Protein AF-A0A3M1AB28-F1 (afdb_monomer_lite)

pLDDT: mean 82.79, std 12.42, range [33.56, 94.5]

Radius of gyration: 14.87 Å; chains: 1; bounding box: 36×29×44 Å

Foldseek 3Di:
DPQPDQDLLLLVLVLVCVVVVHDWPDDHPDPPVVNVVLVVLLVVCLVDPVVVVVLLVPQDQAEDDPVDRPQLPCSSLVSCVPPPLVVDPPCVVSVVRVVNSLVRYVVNVVSVVVSNVSNVVRHGD

Secondary structure (DSSP, 8-state):
---PPPPHHHHHHHHHHHHTT---SS-----HHHHHHHHHHHHHHHH-HHHHHHHHHTS-SS---SSS-HHHH-HHHHHIIIIIGGGSS--HHHHHHHHHHHHH-HHHHHHHHHHHHHHHHH---

Structure (mmCIF, N/CA/C/O backbone):
data_AF-A0A3M1AB28-F1
#
_entry.id   AF-A0A3M1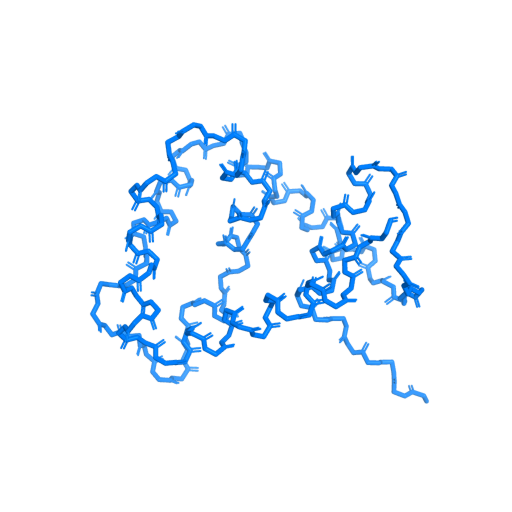AB28-F1
#
loop_
_atom_site.group_PDB
_atom_site.id
_atom_site.type_symbol
_atom_site.label_atom_id
_atom_site.label_alt_id
_atom_site.label_comp_id
_atom_site.label_asym_id
_atom_site.label_entity_id
_atom_site.label_seq_id
_atom_site.pdbx_PDB_ins_code
_atom_site.Cartn_x
_atom_site.Cartn_y
_atom_site.Cartn_z
_atom_site.occupancy
_atom_site.B_iso_or_equiv
_atom_site.auth_seq_id
_atom_site.auth_comp_id
_atom_site.auth_asym_id
_atom_site.auth_atom_id
_atom_site.pdbx_PDB_model_num
ATOM 1 N N . MET A 1 1 ? -0.978 -10.819 -27.362 1.00 33.56 1 MET A N 1
ATOM 2 C CA . MET A 1 1 ? -0.091 -10.894 -26.183 1.00 33.56 1 MET A CA 1
ATOM 3 C C . MET A 1 1 ? -0.855 -10.273 -25.028 1.00 33.56 1 MET A C 1
ATOM 5 O O . MET A 1 1 ? -1.203 -9.107 -25.139 1.00 33.56 1 MET A O 1
ATOM 9 N N . ASN A 1 2 ? -1.212 -11.049 -24.001 1.00 34.31 2 ASN A N 1
ATOM 10 C CA . ASN A 1 2 ? -1.801 -10.495 -22.779 1.00 34.31 2 ASN A CA 1
ATOM 11 C C . ASN A 1 2 ? -0.669 -9.791 -22.032 1.00 34.31 2 ASN A C 1
ATOM 13 O O . ASN A 1 2 ? 0.204 -10.457 -21.482 1.00 34.31 2 ASN A O 1
ATOM 17 N N . VAL A 1 3 ? -0.634 -8.463 -22.088 1.00 47.94 3 VAL A N 1
ATOM 18 C CA . VAL A 1 3 ? 0.230 -7.681 -21.203 1.00 47.94 3 VAL A CA 1
ATOM 19 C C . VAL A 1 3 ? -0.366 -7.863 -19.811 1.00 47.94 3 VAL A C 1
ATOM 21 O O . VAL A 1 3 ? -1.468 -7.386 -19.554 1.00 47.94 3 VAL A O 1
ATOM 24 N N . ALA A 1 4 ? 0.282 -8.663 -18.963 1.00 57.00 4 ALA A N 1
ATOM 25 C CA . ALA A 1 4 ? -0.163 -8.842 -17.588 1.00 57.00 4 ALA A CA 1
ATOM 26 C C . ALA A 1 4 ? -0.182 -7.463 -16.915 1.00 57.00 4 ALA A C 1
ATOM 28 O O . ALA A 1 4 ? 0.815 -6.743 -16.953 1.00 57.00 4 ALA A O 1
ATOM 29 N N . SER A 1 5 ? -1.334 -7.074 -16.372 1.00 68.50 5 SER A N 1
ATOM 30 C CA . SER A 1 5 ? -1.486 -5.821 -15.637 1.00 68.50 5 SER A CA 1
ATOM 31 C C . SER A 1 5 ? -0.532 -5.810 -14.445 1.00 68.50 5 SER A C 1
ATOM 33 O O . SER A 1 5 ? -0.519 -6.769 -13.672 1.00 68.50 5 SER A O 1
ATOM 35 N N . LEU A 1 6 ? 0.239 -4.732 -14.303 1.00 80.56 6 LEU A N 1
ATOM 36 C CA . LEU A 1 6 ? 1.147 -4.521 -13.179 1.00 80.56 6 LEU A CA 1
ATOM 37 C C . LEU A 1 6 ? 0.357 -4.557 -11.865 1.00 80.56 6 LEU A C 1
ATOM 39 O O . LEU A 1 6 ? -0.627 -3.828 -11.716 1.00 80.56 6 LEU A O 1
ATOM 43 N N . THR A 1 7 ? 0.767 -5.397 -10.918 1.00 89.75 7 THR A N 1
ATOM 44 C CA . THR A 1 7 ? 0.144 -5.419 -9.591 1.00 89.75 7 THR A CA 1
ATOM 45 C C . THR A 1 7 ? 0.647 -4.251 -8.745 1.00 89.75 7 THR A C 1
ATOM 47 O O . THR A 1 7 ? 1.709 -3.681 -9.011 1.00 89.75 7 THR A O 1
ATOM 50 N N . LEU A 1 8 ? -0.097 -3.887 -7.694 1.00 90.81 8 LEU A N 1
ATOM 51 C CA . LEU A 1 8 ? 0.325 -2.811 -6.795 1.00 90.81 8 LEU A CA 1
ATOM 52 C C . LEU A 1 8 ? 1.706 -3.106 -6.190 1.00 90.81 8 LEU A C 1
ATOM 54 O O . LEU A 1 8 ? 2.576 -2.247 -6.243 1.00 90.81 8 LEU A O 1
ATOM 58 N N . GLY A 1 9 ? 1.948 -4.323 -5.691 1.00 91.38 9 GLY A N 1
ATOM 59 C CA . GLY A 1 9 ? 3.243 -4.685 -5.101 1.00 91.38 9 GLY A CA 1
ATOM 60 C C . GLY A 1 9 ? 4.416 -4.536 -6.076 1.00 91.38 9 GLY A C 1
ATOM 61 O O . GLY A 1 9 ? 5.452 -3.979 -5.710 1.00 91.38 9 GLY A O 1
ATOM 62 N N . GLN A 1 10 ? 4.231 -4.938 -7.338 1.00 90.38 10 GLN A N 1
ATOM 63 C CA . GLN A 1 10 ? 5.220 -4.720 -8.401 1.00 90.38 10 GLN A CA 1
ATOM 64 C C . GLN A 1 10 ? 5.476 -3.227 -8.640 1.00 90.38 10 GLN A C 1
ATOM 66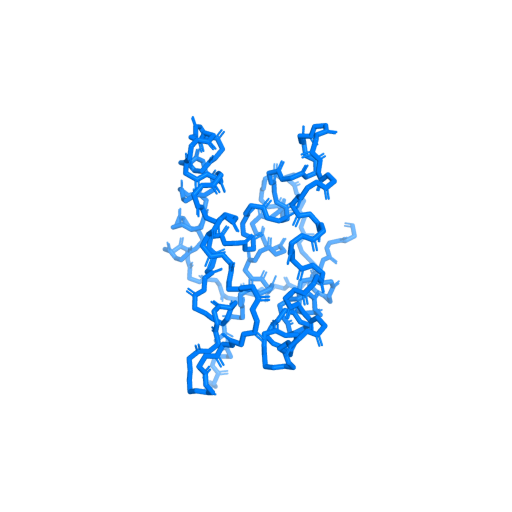 O O . GLN A 1 10 ? 6.629 -2.797 -8.681 1.00 90.38 10 GLN A O 1
ATOM 71 N N . ALA A 1 11 ? 4.414 -2.421 -8.745 1.00 90.69 11 ALA A N 1
ATOM 72 C CA . ALA A 1 11 ? 4.527 -0.975 -8.927 1.00 90.69 11 ALA A CA 1
ATOM 73 C C . ALA A 1 11 ? 5.291 -0.302 -7.776 1.00 90.69 11 ALA A C 1
ATOM 75 O O . ALA A 1 11 ? 6.117 0.577 -8.014 1.00 90.69 11 ALA A O 1
ATOM 76 N N . MET A 1 12 ? 5.075 -0.752 -6.537 1.00 91.56 12 MET A N 1
ATOM 77 C CA . MET A 1 12 ? 5.796 -0.245 -5.368 1.00 91.56 12 MET A CA 1
ATOM 78 C C . MET A 1 12 ? 7.282 -0.600 -5.405 1.00 91.56 12 MET A C 1
ATOM 80 O O . MET A 1 12 ? 8.118 0.266 -5.171 1.00 91.56 12 MET A O 1
ATOM 84 N N . ALA A 1 13 ? 7.637 -1.838 -5.748 1.00 90.56 13 ALA A N 1
ATOM 85 C CA . ALA A 1 13 ? 9.041 -2.237 -5.848 1.00 90.56 13 ALA A CA 1
ATOM 86 C C . ALA A 1 13 ? 9.786 -1.450 -6.942 1.00 90.56 13 ALA A C 1
ATOM 88 O O . ALA A 1 13 ? 10.949 -1.086 -6.771 1.00 90.56 13 ALA A O 1
ATOM 89 N N . ILE A 1 14 ? 9.110 -1.140 -8.051 1.00 89.38 14 ILE A N 1
ATOM 90 C CA . ILE A 1 14 ? 9.664 -0.289 -9.109 1.00 89.38 14 ILE A CA 1
ATOM 91 C C . ILE A 1 14 ? 9.826 1.156 -8.626 1.00 89.38 14 ILE A C 1
ATOM 93 O O . ILE A 1 14 ? 10.890 1.740 -8.823 1.00 89.38 14 ILE A O 1
ATOM 97 N N . LEU A 1 15 ? 8.812 1.720 -7.960 1.00 90.38 15 LEU A N 1
ATOM 98 C CA . LEU A 1 15 ? 8.886 3.068 -7.388 1.00 90.38 15 LEU A CA 1
ATOM 99 C C . LEU A 1 15 ? 10.061 3.194 -6.410 1.00 90.38 15 LEU A C 1
ATOM 101 O O . LEU A 1 15 ? 10.800 4.177 -6.444 1.00 90.38 15 LEU A O 1
ATOM 105 N N . GLU A 1 16 ? 10.273 2.188 -5.562 1.00 89.56 16 GLU A N 1
ATOM 106 C CA . GLU A 1 16 ? 11.431 2.148 -4.675 1.00 89.56 16 GLU A CA 1
ATOM 107 C C . GLU A 1 16 ? 12.754 2.127 -5.447 1.00 89.56 16 GLU A C 1
ATOM 109 O O . GLU A 1 16 ? 13.694 2.832 -5.073 1.00 89.56 16 GLU A O 1
ATOM 114 N N . ALA A 1 17 ? 12.823 1.364 -6.541 1.00 88.06 17 ALA A N 1
ATOM 115 C CA . ALA A 1 17 ? 13.991 1.323 -7.416 1.00 88.06 17 ALA A CA 1
ATOM 116 C C . ALA A 1 17 ? 14.339 2.704 -7.961 1.00 88.06 17 ALA A C 1
ATOM 118 O O . ALA A 1 17 ? 15.494 3.121 -7.864 1.00 88.06 17 ALA A O 1
ATOM 119 N N . GLU A 1 18 ? 13.344 3.418 -8.490 1.00 86.62 18 GLU A N 1
ATOM 120 C CA . GLU A 1 18 ? 13.519 4.763 -9.035 1.00 86.62 18 GLU A CA 1
ATOM 121 C C . GLU A 1 18 ? 13.989 5.742 -7.957 1.00 86.62 18 GLU A C 1
ATOM 123 O O . GLU A 1 18 ? 14.959 6.472 -8.164 1.00 86.62 18 GLU A O 1
ATOM 128 N N . LEU A 1 19 ? 13.368 5.705 -6.774 1.00 84.69 19 LEU A N 1
ATOM 129 C CA . LEU A 1 19 ? 13.753 6.552 -5.643 1.00 84.69 19 LEU A CA 1
ATOM 130 C C . LEU A 1 19 ? 15.179 6.265 -5.149 1.00 84.69 19 LEU A C 1
ATOM 132 O O . LEU A 1 19 ? 15.872 7.180 -4.702 1.00 84.69 19 LEU A O 1
ATOM 136 N N . GLN A 1 20 ? 15.634 5.013 -5.239 1.00 86.06 20 GLN A N 1
ATOM 137 C CA . GLN A 1 20 ? 16.973 4.593 -4.820 1.00 86.06 20 GLN A CA 1
ATOM 138 C C . GLN A 1 20 ? 18.013 4.607 -5.956 1.00 86.06 20 GLN A C 1
ATOM 140 O O . GLN A 1 20 ? 19.168 4.255 -5.712 1.00 86.06 20 GLN A O 1
ATOM 145 N N . ASN A 1 21 ? 17.647 5.010 -7.179 1.00 82.94 21 ASN A N 1
ATOM 146 C CA . ASN A 1 21 ? 18.479 4.890 -8.387 1.00 82.94 21 ASN A CA 1
ATOM 147 C C . ASN A 1 21 ? 19.016 3.462 -8.629 1.00 82.94 21 ASN A C 1
ATOM 149 O O . ASN A 1 21 ? 20.153 3.275 -9.073 1.00 82.94 21 ASN A O 1
ATOM 153 N N . LYS A 1 22 ? 18.211 2.443 -8.323 1.00 82.88 22 LYS A N 1
ATOM 154 C CA . LYS A 1 22 ? 18.534 1.028 -8.544 1.00 82.88 22 LYS A CA 1
ATOM 155 C C . LYS A 1 22 ? 17.698 0.440 -9.684 1.00 82.88 22 LYS A C 1
ATOM 157 O O . LYS A 1 22 ? 16.785 1.076 -10.200 1.00 82.88 22 LYS A O 1
ATOM 162 N N . LYS A 1 23 ? 18.020 -0.789 -10.097 1.00 74.31 23 LYS A N 1
ATOM 163 C CA . LYS A 1 23 ? 17.274 -1.533 -11.125 1.00 74.31 23 LYS A CA 1
ATOM 164 C C . LYS A 1 23 ? 16.475 -2.663 -10.493 1.00 74.31 23 LYS A C 1
ATOM 166 O O . LYS A 1 23 ? 17.009 -3.377 -9.657 1.00 74.31 23 LYS A O 1
ATOM 171 N N . THR A 1 24 ? 15.243 -2.880 -10.933 1.00 72.31 24 THR A N 1
ATOM 172 C CA . THR A 1 24 ? 14.474 -4.082 -10.579 1.00 72.31 24 THR A CA 1
ATOM 173 C C . THR A 1 24 ? 15.062 -5.336 -11.226 1.00 72.31 24 THR A C 1
ATOM 175 O O . THR A 1 24 ? 15.762 -5.259 -12.237 1.00 72.31 24 THR A O 1
ATOM 178 N N . LYS A 1 25 ? 14.778 -6.510 -10.643 1.00 64.25 25 LYS A N 1
ATOM 179 C CA . LYS A 1 25 ? 15.214 -7.812 -11.191 1.00 64.25 25 LYS A CA 1
ATOM 180 C C . LYS A 1 25 ? 14.580 -8.126 -12.545 1.00 64.25 25 LYS A C 1
ATOM 182 O O . LYS A 1 25 ? 15.182 -8.811 -13.366 1.00 64.25 25 LYS A O 1
ATOM 187 N N . GLU A 1 26 ? 13.376 -7.617 -12.768 1.00 65.50 26 GLU A N 1
ATOM 188 C CA . GLU A 1 26 ? 12.583 -7.858 -13.968 1.00 65.50 26 GLU A CA 1
ATOM 189 C C . GLU A 1 26 ? 12.328 -6.550 -14.728 1.00 65.50 26 GLU A C 1
ATOM 191 O O . GLU A 1 26 ? 12.208 -5.472 -14.136 1.00 65.50 26 GLU A O 1
ATOM 196 N N . SER A 1 27 ? 12.264 -6.657 -16.058 1.00 61.34 27 SER A N 1
ATOM 197 C CA . SER A 1 27 ? 11.883 -5.566 -16.956 1.00 61.34 27 SER A CA 1
ATOM 198 C C . SER A 1 27 ? 10.372 -5.614 -17.162 1.00 61.34 27 SER A C 1
ATOM 200 O O . SER A 1 27 ? 9.866 -6.450 -17.909 1.00 61.34 27 SER A O 1
ATOM 202 N N . TYR A 1 28 ? 9.651 -4.729 -16.476 1.00 65.81 28 TYR A N 1
ATOM 203 C CA . TYR A 1 28 ? 8.204 -4.592 -16.633 1.00 65.81 28 TYR A CA 1
ATOM 204 C C . TYR A 1 28 ? 7.875 -3.542 -17.692 1.00 65.81 28 TYR A C 1
ATOM 206 O O . TYR A 1 28 ? 8.569 -2.534 -17.825 1.00 65.81 28 TYR A O 1
ATOM 214 N N . THR A 1 29 ? 6.792 -3.763 -18.440 1.00 65.44 29 THR A N 1
ATOM 215 C CA . THR A 1 29 ? 6.158 -2.688 -19.213 1.00 65.44 29 THR A CA 1
ATOM 216 C C . THR A 1 29 ? 5.318 -1.879 -18.240 1.00 65.44 29 THR A C 1
ATOM 218 O O . THR A 1 29 ? 4.345 -2.394 -17.693 1.00 65.44 29 THR A O 1
ATOM 221 N N . ILE A 1 30 ? 5.734 -0.646 -17.978 1.00 68.81 30 ILE A N 1
ATOM 222 C CA . ILE A 1 30 ? 5.129 0.175 -16.938 1.00 68.81 30 ILE A CA 1
ATOM 223 C C . ILE A 1 30 ? 4.246 1.233 -17.577 1.00 68.81 30 ILE A C 1
ATOM 225 O O . ILE A 1 30 ? 4.664 1.924 -18.506 1.00 68.81 30 ILE A O 1
ATOM 229 N N . ASP A 1 31 ? 3.040 1.391 -17.043 1.00 79.06 31 ASP A N 1
ATOM 230 C CA . ASP A 1 31 ? 2.290 2.619 -17.246 1.00 79.06 31 ASP A CA 1
ATOM 231 C C . ASP A 1 31 ? 2.974 3.746 -16.459 1.00 79.06 31 ASP A C 1
ATOM 233 O O . ASP A 1 31 ? 2.825 3.872 -15.240 1.00 79.06 31 ASP A O 1
ATOM 237 N N . GLU A 1 32 ? 3.759 4.563 -17.162 1.00 79.69 32 GLU A N 1
ATOM 238 C CA . GLU A 1 32 ? 4.443 5.713 -16.570 1.00 79.69 32 GLU A CA 1
ATOM 239 C C . GLU A 1 32 ? 3.481 6.681 -15.869 1.00 79.69 32 GLU A C 1
ATOM 241 O O . GLU A 1 32 ? 3.890 7.382 -14.943 1.00 79.69 32 GLU A O 1
ATOM 246 N N . SER A 1 33 ? 2.221 6.764 -16.312 1.00 86.31 33 SER A N 1
ATOM 247 C CA . SER A 1 33 ? 1.237 7.649 -15.689 1.00 86.31 33 SER A CA 1
ATOM 248 C C . SER A 1 33 ? 0.857 7.153 -14.294 1.00 86.31 33 SER A C 1
ATOM 250 O O . SER A 1 33 ? 0.789 7.952 -13.359 1.00 86.31 33 SER A O 1
ATOM 252 N N . TYR A 1 34 ? 0.730 5.835 -14.129 1.00 87.94 34 TYR A N 1
ATOM 253 C CA . TYR A 1 34 ? 0.427 5.209 -12.848 1.00 87.94 34 TYR A CA 1
ATOM 254 C C . TYR A 1 34 ? 1.582 5.353 -11.849 1.00 87.94 34 TYR A C 1
ATOM 256 O O . TYR A 1 34 ? 1.359 5.741 -10.705 1.00 87.94 34 TYR A O 1
ATOM 264 N N . LEU A 1 35 ? 2.835 5.140 -12.269 1.00 87.31 35 LEU A N 1
ATOM 265 C CA . LEU A 1 35 ? 3.984 5.382 -11.382 1.00 87.31 35 LEU A CA 1
ATOM 266 C C . LEU A 1 35 ? 4.114 6.852 -10.972 1.00 87.31 35 LEU A C 1
ATOM 268 O O . LEU A 1 35 ? 4.389 7.145 -9.806 1.00 87.31 35 LEU A O 1
ATOM 272 N N . LYS A 1 36 ? 3.892 7.785 -11.908 1.00 89.19 36 LYS A N 1
ATOM 273 C CA . LYS A 1 36 ? 3.896 9.224 -11.606 1.00 89.19 36 LYS A CA 1
ATOM 274 C C . LYS A 1 36 ? 2.825 9.580 -10.572 1.00 89.19 36 LYS A C 1
ATOM 276 O O . LYS A 1 36 ? 3.115 10.384 -9.684 1.00 89.19 36 LYS A O 1
ATOM 281 N N . ASP A 1 37 ? 1.643 8.964 -10.646 1.00 92.94 37 ASP A N 1
ATOM 282 C CA . ASP A 1 37 ? 0.590 9.105 -9.633 1.00 92.94 37 ASP A CA 1
ATOM 283 C C . ASP A 1 37 ? 1.056 8.611 -8.254 1.00 92.94 37 ASP A C 1
ATOM 285 O O . ASP A 1 37 ? 1.032 9.375 -7.287 1.00 92.94 37 ASP A O 1
ATOM 289 N N . LEU A 1 38 ? 1.587 7.385 -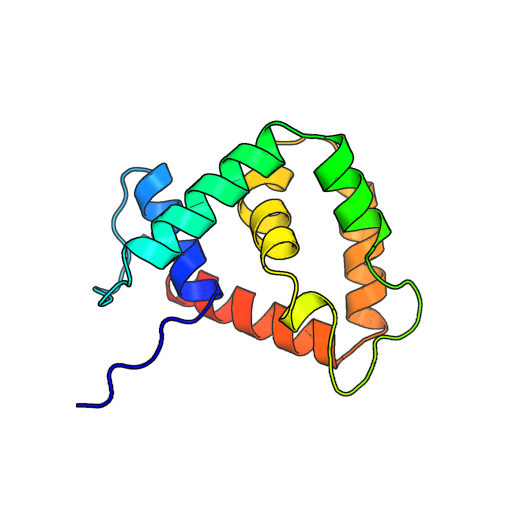8.159 1.00 92.81 38 LEU A N 1
ATOM 290 C CA . LEU A 1 38 ? 2.087 6.834 -6.890 1.00 92.81 38 LEU A CA 1
ATOM 291 C C . LEU A 1 38 ? 3.203 7.690 -6.276 1.00 92.81 38 LEU A C 1
ATOM 293 O O . LEU A 1 38 ? 3.236 7.916 -5.061 1.00 92.81 38 LEU A O 1
ATOM 297 N N . HIS A 1 39 ? 4.100 8.214 -7.110 1.00 92.56 39 HIS A N 1
ATOM 298 C CA . HIS A 1 39 ? 5.160 9.115 -6.675 1.00 92.56 39 HIS A CA 1
ATOM 299 C C . HIS A 1 39 ? 4.600 10.452 -6.157 1.00 92.56 39 HIS A C 1
ATOM 301 O O . HIS A 1 39 ? 5.045 10.954 -5.120 1.00 92.56 39 HIS A O 1
ATOM 307 N N . HIS A 1 40 ? 3.598 11.023 -6.835 1.00 94.00 40 HIS A N 1
ATOM 308 C CA . HIS A 1 40 ? 2.926 12.243 -6.384 1.00 94.00 40 HIS A CA 1
ATOM 309 C C . HIS A 1 40 ? 2.205 12.032 -5.046 1.00 94.00 40 HIS A C 1
ATOM 311 O O . HIS A 1 40 ? 2.409 12.812 -4.112 1.00 94.00 40 HIS A O 1
ATOM 317 N N . ARG A 1 41 ? 1.441 10.941 -4.919 1.00 94.38 41 ARG A N 1
ATOM 318 C CA . ARG A 1 41 ? 0.732 10.564 -3.686 1.00 94.38 41 ARG A CA 1
ATOM 319 C C . ARG A 1 41 ? 1.689 10.368 -2.517 1.00 94.38 41 ARG A C 1
ATOM 321 O O . ARG A 1 41 ? 1.467 10.934 -1.450 1.00 94.38 41 ARG A O 1
ATOM 328 N N . THR A 1 42 ? 2.803 9.663 -2.733 1.00 92.69 42 THR A N 1
ATOM 329 C CA . THR A 1 42 ? 3.842 9.473 -1.705 1.00 92.69 42 THR A CA 1
ATOM 330 C C . THR A 1 42 ? 4.383 10.809 -1.197 1.00 92.69 42 THR A C 1
ATOM 332 O O . THR A 1 42 ? 4.493 11.009 0.013 1.00 92.69 42 THR A O 1
ATOM 335 N N . LYS A 1 43 ? 4.677 11.760 -2.096 1.00 92.06 43 LYS A N 1
ATOM 336 C CA . LYS A 1 43 ? 5.153 13.098 -1.708 1.00 92.06 43 LYS A CA 1
ATOM 337 C C . LYS A 1 43 ? 4.107 13.889 -0.927 1.00 92.06 43 LYS A C 1
ATOM 339 O O . LYS A 1 43 ? 4.454 14.500 0.082 1.00 92.06 43 LYS A O 1
ATOM 344 N N . ALA A 1 44 ? 2.851 13.862 -1.371 1.00 92.50 44 ALA A N 1
ATOM 345 C CA . ALA A 1 44 ? 1.755 14.536 -0.682 1.00 92.50 44 ALA A CA 1
ATOM 346 C C . ALA A 1 44 ? 1.587 13.992 0.748 1.00 92.50 44 ALA A C 1
ATOM 348 O O . ALA A 1 44 ? 1.622 14.762 1.708 1.00 92.50 44 ALA A O 1
ATOM 349 N N . LEU A 1 45 ? 1.530 12.665 0.902 1.00 91.56 45 LEU A N 1
ATOM 350 C CA . LEU A 1 45 ? 1.415 11.997 2.201 1.00 91.56 45 LEU A CA 1
ATOM 351 C C . LEU A 1 45 ? 2.618 12.275 3.109 1.00 91.56 45 LEU A C 1
ATOM 353 O O . LEU A 1 45 ? 2.442 12.551 4.292 1.00 91.56 45 LEU A O 1
ATOM 357 N N . ALA A 1 46 ? 3.842 12.255 2.575 1.00 88.81 46 ALA A N 1
ATOM 358 C CA . ALA A 1 46 ? 5.044 12.545 3.358 1.00 88.81 46 ALA A CA 1
ATOM 359 C C . ALA A 1 46 ? 5.041 13.972 3.938 1.00 88.81 46 ALA A C 1
ATOM 361 O O . ALA A 1 46 ? 5.582 14.192 5.023 1.00 88.81 46 ALA A O 1
ATOM 362 N N . SER A 1 47 ? 4.410 14.923 3.238 1.00 89.44 47 SER A N 1
ATOM 363 C CA . SER A 1 47 ? 4.286 16.318 3.674 1.00 89.44 47 SER A CA 1
ATOM 364 C C . SER A 1 47 ? 3.128 16.585 4.644 1.00 89.44 47 SER A C 1
ATOM 366 O O . SER A 1 47 ? 3.132 17.618 5.311 1.00 89.44 47 SER A O 1
ATOM 368 N N . ASP A 1 48 ? 2.171 15.659 4.773 1.00 89.69 48 ASP A N 1
ATOM 369 C CA . ASP A 1 48 ? 0.972 15.831 5.596 1.00 89.69 48 ASP A CA 1
ATOM 370 C C . ASP A 1 48 ? 0.860 14.747 6.681 1.00 89.69 48 ASP A C 1
ATOM 372 O O . ASP A 1 48 ? 0.362 13.636 6.485 1.00 89.69 48 ASP A O 1
ATOM 376 N N . THR A 1 49 ? 1.307 15.098 7.888 1.00 85.12 49 THR A N 1
ATOM 377 C CA . THR A 1 49 ? 1.220 14.193 9.044 1.00 85.12 49 THR A CA 1
ATOM 378 C C . THR A 1 49 ? -0.225 13.936 9.477 1.00 85.12 49 THR A C 1
ATOM 380 O O . THR A 1 49 ? -0.517 12.836 9.949 1.00 85.12 49 THR A O 1
ATOM 383 N N . ASN A 1 50 ? -1.138 14.891 9.274 1.00 88.00 50 ASN A N 1
ATOM 384 C CA . ASN A 1 50 ? -2.547 14.708 9.616 1.00 88.00 50 ASN A CA 1
ATOM 385 C C . ASN A 1 50 ? -3.208 13.719 8.653 1.00 88.00 50 ASN A C 1
ATOM 387 O O . ASN A 1 50 ? -3.960 12.858 9.099 1.00 88.00 50 ASN A O 1
ATOM 391 N N . ALA A 1 51 ? -2.884 13.777 7.357 1.00 89.56 51 ALA A N 1
ATOM 392 C CA . ALA A 1 51 ? -3.363 12.796 6.382 1.00 89.56 51 ALA A CA 1
ATOM 393 C C . ALA A 1 51 ? -2.945 11.368 6.760 1.00 89.56 51 ALA A C 1
ATOM 395 O O . ALA A 1 51 ? -3.775 10.460 6.743 1.00 89.56 51 ALA A O 1
ATOM 396 N N . ILE A 1 52 ? -1.691 11.176 7.182 1.00 88.06 52 ILE A N 1
ATOM 397 C CA . ILE A 1 52 ? -1.199 9.872 7.649 1.00 88.06 52 ILE A CA 1
ATOM 398 C C . ILE A 1 52 ? -1.978 9.406 8.885 1.00 88.06 52 ILE A C 1
ATOM 400 O O . ILE A 1 52 ? -2.440 8.267 8.930 1.00 88.06 52 ILE A O 1
ATOM 404 N N . GLN A 1 53 ? -2.154 10.276 9.884 1.00 85.81 53 GLN A N 1
ATOM 405 C CA . GLN A 1 53 ? -2.905 9.929 11.094 1.00 85.81 53 GLN A CA 1
ATOM 406 C C . GLN A 1 53 ? -4.362 9.576 10.781 1.00 85.81 53 GLN A C 1
ATOM 408 O O . GLN A 1 53 ? -4.851 8.556 11.264 1.00 85.81 53 GLN A O 1
ATOM 413 N N . ASN A 1 54 ? -5.028 10.361 9.933 1.00 89.81 54 ASN A N 1
ATOM 414 C CA . ASN A 1 54 ? -6.404 10.117 9.502 1.00 89.81 54 ASN A CA 1
ATOM 415 C C . ASN A 1 54 ? -6.531 8.781 8.762 1.00 89.81 54 ASN A C 1
ATOM 417 O O . ASN A 1 54 ? -7.442 8.005 9.045 1.00 89.81 54 ASN A O 1
ATOM 421 N N . LEU A 1 55 ? -5.585 8.473 7.872 1.00 90.31 55 LEU A N 1
ATOM 422 C CA . LEU A 1 55 ? -5.540 7.201 7.157 1.00 90.31 55 LEU A CA 1
ATOM 423 C C . LEU A 1 55 ? -5.430 6.018 8.127 1.00 90.31 55 LEU A C 1
ATOM 425 O O . LEU A 1 55 ? -6.169 5.045 8.012 1.00 90.31 55 LEU A O 1
ATOM 429 N N . ILE A 1 56 ? -4.566 6.112 9.134 1.00 86.62 56 ILE A N 1
ATOM 430 C CA . ILE A 1 56 ? -4.389 5.043 10.127 1.00 86.62 56 ILE A CA 1
ATOM 431 C C . ILE A 1 56 ? -5.631 4.913 11.013 1.00 86.62 56 ILE A C 1
ATOM 433 O O . ILE A 1 56 ? -6.085 3.806 11.295 1.00 86.62 56 ILE A O 1
ATOM 437 N N . GLN A 1 57 ? -6.222 6.034 11.424 1.00 87.81 57 GLN A N 1
ATOM 438 C CA . GLN A 1 57 ? -7.467 6.048 12.193 1.00 87.81 57 GLN A CA 1
ATOM 439 C C . GLN A 1 57 ? -8.662 5.508 11.397 1.00 87.81 57 GLN A C 1
ATOM 441 O O . GLN A 1 57 ? -9.604 5.000 12.005 1.00 87.81 57 GLN A O 1
ATOM 446 N N . SER A 1 58 ? -8.610 5.558 10.064 1.00 89.88 58 SER A N 1
ATOM 447 C CA . SER A 1 58 ? -9.642 4.993 9.191 1.00 89.88 58 SER A CA 1
ATOM 448 C C . SER A 1 58 ? -9.618 3.461 9.115 1.00 89.88 58 SER A C 1
ATOM 450 O O . SER A 1 58 ? -10.617 2.866 8.713 1.00 89.88 58 SER A O 1
ATOM 452 N N . ILE A 1 59 ? -8.535 2.808 9.569 1.00 89.25 59 ILE A N 1
ATOM 453 C CA . ILE A 1 59 ? -8.456 1.343 9.621 1.00 89.25 59 ILE A CA 1
ATOM 454 C C . ILE A 1 59 ? -9.569 0.818 10.546 1.00 89.25 59 ILE A C 1
ATOM 456 O O . ILE A 1 59 ? -9.583 1.181 11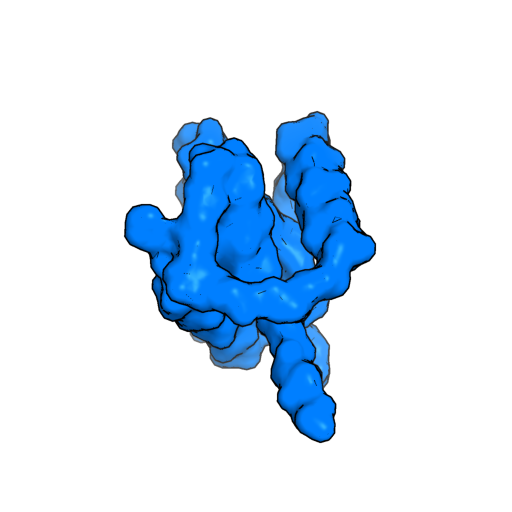.738 1.00 89.25 59 ILE A O 1
ATOM 460 N N . PRO A 1 60 ? -10.476 -0.044 10.042 1.00 87.31 60 PRO A N 1
ATOM 461 C CA . PRO A 1 60 ? -11.575 -0.588 10.832 1.00 87.31 60 PRO A CA 1
ATOM 462 C C . PRO A 1 60 ? -11.075 -1.421 12.015 1.00 87.31 60 PRO A C 1
ATOM 464 O O . PRO A 1 60 ? -10.157 -2.226 11.878 1.00 87.31 60 PRO A O 1
ATOM 467 N N . THR A 1 61 ? -11.706 -1.285 13.179 1.00 76.81 61 THR A N 1
ATOM 468 C CA . THR A 1 61 ? -11.254 -1.927 14.426 1.00 76.81 61 THR A CA 1
ATOM 469 C C . THR A 1 61 ? -11.794 -3.334 14.679 1.00 76.81 61 THR A C 1
ATOM 471 O O . THR A 1 61 ? -11.301 -3.969 15.608 1.00 76.81 61 THR A O 1
ATOM 474 N N . HIS A 1 62 ? -12.788 -3.815 13.915 1.00 70.25 62 HIS A N 1
ATOM 475 C CA . HIS A 1 62 ? -13.477 -5.081 14.229 1.00 70.25 62 HIS A CA 1
ATOM 476 C C . HIS A 1 62 ? -13.861 -5.939 13.021 1.00 70.25 62 HIS A C 1
ATOM 478 O O . HIS A 1 62 ? -13.639 -7.141 13.043 1.00 70.25 62 HIS A O 1
ATOM 484 N N . THR A 1 63 ? -14.456 -5.372 11.972 1.00 67.62 63 THR A N 1
ATOM 485 C CA . THR A 1 63 ? -14.799 -6.123 10.755 1.00 67.62 63 THR A CA 1
ATOM 486 C C . THR A 1 63 ? -14.783 -5.200 9.547 1.00 67.62 63 THR A C 1
ATOM 488 O O . THR A 1 63 ? -15.124 -4.023 9.644 1.00 67.62 63 THR A O 1
ATOM 491 N N . CYS A 1 64 ? -14.352 -5.742 8.409 1.00 77.94 64 CYS A N 1
ATOM 492 C CA . CYS A 1 64 ? -14.439 -5.075 7.118 1.00 77.94 64 CYS A CA 1
ATOM 493 C C . CYS A 1 64 ? -15.580 -5.674 6.296 1.00 77.94 64 CYS A C 1
ATOM 495 O O . CYS A 1 64 ? -15.891 -6.860 6.445 1.00 77.94 64 CYS A O 1
ATOM 497 N N . PHE A 1 65 ? -16.171 -4.878 5.403 1.00 71.00 65 PHE A N 1
ATOM 498 C CA . PHE A 1 65 ? -17.175 -5.370 4.467 1.00 71.00 65 PHE A CA 1
ATOM 499 C C . PHE A 1 65 ? -16.591 -6.473 3.587 1.00 71.00 65 PHE A C 1
ATOM 501 O O . PHE A 1 65 ? -15.460 -6.397 3.109 1.00 71.00 65 PHE A O 1
ATOM 508 N N . SER A 1 66 ? -17.373 -7.533 3.398 1.00 66.69 66 SER A N 1
ATOM 509 C CA . SER A 1 66 ? -16.936 -8.731 2.690 1.00 66.69 66 SER A CA 1
ATOM 510 C C . SER A 1 66 ? -16.611 -8.507 1.222 1.00 66.69 66 SER A C 1
ATOM 512 O O . SER A 1 66 ? -15.781 -9.221 0.667 1.00 66.69 66 SER A O 1
ATOM 514 N N . GLU A 1 67 ? -17.290 -7.549 0.612 1.00 73.88 67 GLU A N 1
ATOM 515 C CA . GLU A 1 67 ? -17.212 -7.262 -0.818 1.00 73.88 67 GLU A CA 1
ATOM 516 C C . GLU A 1 67 ? -16.143 -6.211 -1.128 1.00 73.88 67 GLU A C 1
ATOM 518 O O . GLU A 1 67 ? -15.590 -6.214 -2.222 1.00 73.88 67 GLU A O 1
ATOM 523 N N . GLN A 1 68 ? -15.808 -5.368 -0.145 1.00 78.50 68 GLN A N 1
ATOM 524 C CA . GLN A 1 68 ? -14.858 -4.262 -0.273 1.00 78.50 68 GLN A CA 1
ATOM 525 C C . GLN A 1 68 ? -13.915 -4.244 0.940 1.00 78.50 68 GLN A C 1
ATOM 527 O O . GLN A 1 68 ? -14.153 -3.541 1.929 1.00 78.50 68 GLN A O 1
ATOM 532 N N . PRO A 1 69 ? -12.866 -5.088 0.930 1.00 85.81 69 PRO A N 1
ATOM 533 C CA . PRO A 1 69 ? -11.849 -5.081 1.970 1.00 85.81 69 PRO A CA 1
ATOM 534 C C . PRO A 1 69 ? -11.090 -3.751 1.946 1.00 85.81 69 PRO A C 1
ATOM 536 O O . PRO A 1 69 ? -10.581 -3.347 0.905 1.00 85.81 69 PRO A O 1
ATOM 539 N N . PHE A 1 70 ? -10.941 -3.112 3.104 1.00 90.81 70 PHE A N 1
ATOM 540 C CA . PHE A 1 70 ? -10.322 -1.796 3.254 1.00 90.81 70 PHE A CA 1
ATOM 541 C C . PHE A 1 70 ? -8.950 -1.748 2.578 1.00 90.81 70 PHE A C 1
ATOM 543 O O . PHE A 1 70 ? -8.697 -0.887 1.743 1.00 90.81 70 PHE A O 1
ATOM 550 N N . LEU A 1 71 ? -8.075 -2.715 2.867 1.00 90.44 71 LEU A N 1
ATOM 551 C CA . LEU A 1 71 ? -6.732 -2.717 2.288 1.00 90.44 71 LEU A CA 1
ATOM 552 C C . LEU A 1 71 ? -6.721 -2.953 0.775 1.00 90.44 71 LEU A C 1
ATOM 554 O O . LEU A 1 71 ? -5.812 -2.466 0.120 1.00 90.44 71 LEU A O 1
ATOM 558 N N . ALA A 1 72 ? -7.717 -3.628 0.197 1.00 87.56 72 ALA A N 1
ATOM 559 C CA . ALA A 1 72 ? -7.757 -3.844 -1.251 1.00 87.56 72 ALA A CA 1
ATOM 560 C C . ALA A 1 72 ? -7.971 -2.536 -2.038 1.00 87.56 72 ALA A C 1
ATOM 562 O O . ALA A 1 72 ? -7.537 -2.428 -3.180 1.00 87.56 72 ALA A O 1
ATOM 563 N N . GLU A 1 73 ? -8.603 -1.535 -1.421 1.00 85.44 73 GLU A N 1
ATOM 564 C CA . GLU A 1 73 ? -8.939 -0.257 -2.064 1.00 85.44 73 GLU A CA 1
ATOM 565 C C . GLU A 1 73 ? -8.019 0.898 -1.633 1.00 85.44 73 GLU A C 1
ATOM 567 O O . GLU A 1 73 ? -7.978 1.949 -2.272 1.00 85.44 73 GLU A O 1
ATOM 572 N N . ASN A 1 74 ? -7.241 0.718 -0.562 1.00 90.38 74 ASN A N 1
ATOM 573 C CA . ASN A 1 74 ? -6.452 1.788 0.046 1.00 90.38 74 ASN A CA 1
ATOM 574 C C . ASN A 1 74 ? -4.972 1.716 -0.349 1.00 90.38 74 ASN A C 1
ATOM 576 O O . ASN A 1 74 ? -4.110 1.343 0.443 1.00 90.38 74 ASN A O 1
ATOM 580 N N . VAL A 1 75 ? -4.660 2.151 -1.572 1.00 92.81 75 VAL A N 1
ATOM 581 C CA . VAL A 1 75 ? -3.273 2.262 -2.074 1.00 92.81 75 VAL A CA 1
ATOM 582 C C . VAL A 1 75 ? -2.398 3.143 -1.171 1.00 92.81 75 VAL A C 1
ATOM 584 O O . VAL A 1 75 ? -1.251 2.792 -0.894 1.00 92.81 75 VAL A O 1
ATOM 587 N N . ASP A 1 76 ? -2.943 4.250 -0.654 1.00 93.62 76 ASP A N 1
ATOM 588 C CA . ASP A 1 76 ? -2.208 5.172 0.226 1.00 93.62 76 ASP A CA 1
ATOM 589 C C . ASP A 1 76 ? -1.710 4.493 1.497 1.00 93.62 76 ASP A C 1
ATOM 591 O O . ASP A 1 76 ? -0.644 4.844 2.003 1.00 93.62 76 ASP A O 1
ATOM 595 N N . PHE A 1 77 ? -2.445 3.491 1.994 1.00 92.31 77 PHE A N 1
ATOM 596 C CA . PHE A 1 77 ? -2.019 2.731 3.162 1.00 92.31 77 PHE A CA 1
ATOM 597 C C . PHE A 1 77 ? -0.673 2.059 2.899 1.00 92.31 77 PHE A C 1
ATOM 599 O O . PHE A 1 77 ? 0.253 2.187 3.700 1.00 92.31 77 PHE A O 1
ATOM 606 N N . PHE A 1 78 ? -0.542 1.392 1.753 1.00 93.19 78 PHE A N 1
ATOM 607 C CA . PHE A 1 78 ? 0.706 0.743 1.390 1.00 93.19 78 PHE A CA 1
ATOM 608 C C . PHE A 1 78 ? 1.815 1.766 1.136 1.00 93.19 78 PHE A C 1
ATOM 610 O O . PHE A 1 78 ? 2.945 1.536 1.558 1.00 93.19 78 PHE A O 1
ATOM 617 N N . LEU A 1 79 ? 1.519 2.913 0.507 1.00 92.81 79 LEU A N 1
ATOM 618 C CA . LEU A 1 79 ? 2.533 3.952 0.276 1.00 92.81 79 LEU A CA 1
ATOM 619 C C . LEU A 1 79 ? 3.106 4.460 1.603 1.00 92.81 79 LEU A C 1
ATOM 621 O O . LEU A 1 79 ? 4.323 4.567 1.762 1.00 92.81 79 LEU A O 1
ATOM 625 N N . VAL A 1 80 ? 2.236 4.698 2.588 1.00 90.38 80 VAL A N 1
ATOM 626 C CA . VAL A 1 80 ? 2.659 5.039 3.948 1.00 90.38 80 VAL A CA 1
ATOM 627 C C . VAL A 1 80 ? 3.489 3.909 4.551 1.00 90.38 80 VAL A C 1
ATOM 629 O O . VAL A 1 80 ? 4.591 4.172 5.036 1.00 90.38 80 VAL A O 1
ATOM 632 N N . TYR A 1 81 ? 2.992 2.672 4.494 1.00 89.19 81 TYR A N 1
ATOM 633 C CA . TYR A 1 81 ? 3.626 1.503 5.101 1.00 89.19 81 TYR A CA 1
ATOM 634 C C . TYR A 1 81 ? 5.049 1.251 4.585 1.00 89.19 81 TYR A C 1
ATOM 636 O O . TYR A 1 81 ? 5.959 1.073 5.391 1.00 89.19 81 TYR A O 1
ATOM 644 N N . PHE A 1 82 ? 5.255 1.279 3.266 1.00 88.31 82 PHE A N 1
ATOM 645 C CA . PHE A 1 82 ? 6.545 0.963 2.649 1.00 88.31 82 PHE A CA 1
ATOM 646 C C . PHE A 1 82 ? 7.523 2.140 2.614 1.00 88.31 82 PHE A C 1
ATOM 648 O O . PHE A 1 82 ? 8.716 1.937 2.810 1.00 88.31 82 PHE A O 1
ATOM 655 N N . PHE A 1 83 ? 7.053 3.369 2.376 1.00 89.75 83 PHE A N 1
ATOM 656 C CA . PHE A 1 83 ? 7.956 4.488 2.069 1.00 89.75 83 PHE A CA 1
ATOM 657 C C . PHE A 1 83 ? 8.080 5.517 3.184 1.00 89.75 83 PHE A C 1
ATOM 659 O O . PHE A 1 83 ? 9.095 6.206 3.272 1.00 89.75 83 PHE A O 1
ATOM 666 N N . ILE A 1 84 ? 7.059 5.653 4.029 1.00 87.00 84 ILE A N 1
ATOM 667 C CA . ILE A 1 84 ? 7.008 6.737 5.012 1.00 87.00 84 ILE A CA 1
ATOM 668 C C . ILE A 1 84 ? 7.291 6.203 6.411 1.00 87.00 84 ILE A C 1
ATOM 670 O O . ILE A 1 84 ? 8.148 6.757 7.101 1.00 87.00 84 ILE A O 1
ATOM 674 N N . LEU A 1 85 ? 6.629 5.122 6.834 1.00 83.06 85 LEU A N 1
ATOM 675 C CA . LEU A 1 85 ? 6.812 4.571 8.181 1.00 83.06 85 LEU A CA 1
ATOM 676 C C . LEU A 1 85 ? 8.260 4.198 8.500 1.00 83.06 85 LEU A C 1
ATOM 678 O O . LEU A 1 85 ? 8.704 4.603 9.570 1.00 83.06 85 LEU A O 1
ATOM 682 N N . PRO A 1 86 ? 9.039 3.543 7.613 1.00 80.50 86 PRO A N 1
ATOM 683 C CA . PRO A 1 86 ? 10.421 3.179 7.933 1.00 80.50 86 PRO A CA 1
ATOM 684 C C . PRO A 1 86 ? 11.325 4.383 8.233 1.00 80.50 86 PRO A C 1
ATOM 686 O O . PRO A 1 86 ? 12.361 4.231 8.873 1.00 80.50 86 PRO A O 1
ATOM 689 N N . THR A 1 87 ? 10.936 5.583 7.788 1.00 75.62 87 THR A N 1
ATOM 690 C CA . THR A 1 87 ? 11.673 6.833 8.033 1.00 75.62 87 THR A CA 1
ATOM 691 C C . THR A 1 87 ? 11.234 7.565 9.305 1.00 75.62 87 THR A C 1
ATOM 693 O O . THR A 1 87 ? 11.931 8.472 9.759 1.00 75.62 87 THR A O 1
ATOM 696 N N . LYS A 1 88 ? 10.089 7.196 9.899 1.00 69.56 88 LYS A N 1
ATOM 697 C CA . LYS A 1 88 ? 9.542 7.831 11.106 1.00 69.56 88 LYS A CA 1
ATOM 698 C C . LYS A 1 88 ? 9.850 6.969 12.332 1.00 69.56 88 LYS A C 1
ATOM 700 O O . LYS A 1 88 ? 9.639 5.768 12.321 1.00 69.56 88 LYS A O 1
ATOM 705 N N . HIS A 1 89 ? 10.318 7.583 13.418 1.00 55.12 89 HIS A N 1
ATOM 706 C CA . HIS A 1 89 ? 10.735 6.858 14.629 1.00 55.12 89 HIS A CA 1
ATOM 707 C C . HIS A 1 89 ? 9.581 6.280 15.474 1.00 55.12 89 HIS A C 1
ATOM 709 O O . HIS A 1 89 ? 9.843 5.468 16.358 1.00 55.12 89 HIS A O 1
ATOM 715 N N . ASP A 1 90 ? 8.324 6.655 15.211 1.00 62.19 90 ASP A N 1
ATOM 716 C CA . ASP A 1 90 ? 7.160 6.240 16.009 1.00 62.19 90 ASP A CA 1
ATOM 717 C C . ASP A 1 90 ? 6.187 5.373 15.188 1.00 62.19 90 ASP A C 1
ATOM 719 O O . ASP A 1 90 ? 5.154 5.820 14.689 1.00 62.19 90 ASP A O 1
ATOM 723 N N . ILE A 1 91 ? 6.589 4.118 14.971 1.00 63.94 91 ILE A N 1
ATOM 724 C CA . ILE A 1 91 ? 5.879 3.129 14.136 1.0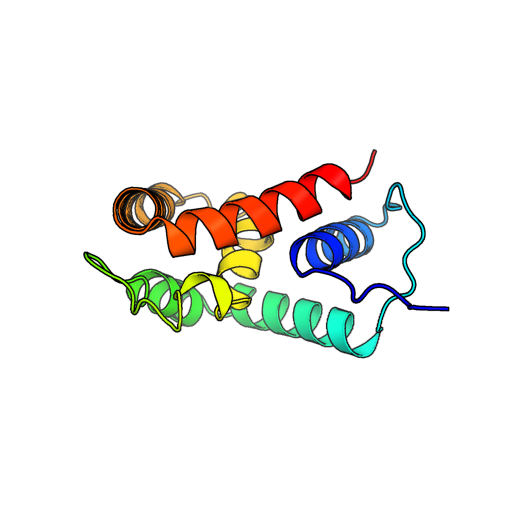0 63.94 91 ILE A CA 1
ATOM 725 C C . ILE A 1 91 ? 4.924 2.265 14.986 1.00 63.94 91 ILE A C 1
ATOM 727 O O . ILE A 1 91 ? 4.013 1.617 14.469 1.00 63.94 91 ILE A O 1
ATOM 731 N N . THR A 1 92 ? 5.104 2.263 16.308 1.00 67.06 92 THR A N 1
ATOM 732 C CA . THR A 1 92 ? 4.515 1.277 17.227 1.00 67.06 92 THR A CA 1
ATOM 733 C C . THR A 1 92 ? 2.986 1.292 17.208 1.00 67.06 92 THR A C 1
ATOM 735 O O . THR A 1 92 ? 2.366 0.249 17.006 1.00 67.06 92 THR A O 1
ATOM 738 N N . PHE A 1 93 ? 2.376 2.477 17.322 1.00 66.25 93 PHE A N 1
ATOM 739 C CA . PHE A 1 93 ? 0.915 2.642 17.309 1.00 66.25 93 PHE A CA 1
ATOM 740 C C . PHE A 1 93 ? 0.277 2.213 15.976 1.00 66.25 93 PHE A C 1
ATOM 742 O O . PHE A 1 93 ? -0.825 1.666 15.924 1.00 66.25 93 PHE A O 1
ATOM 749 N N . ILE A 1 94 ? 0.992 2.451 14.878 1.00 69.56 94 ILE A N 1
ATOM 750 C CA . ILE A 1 94 ? 0.524 2.219 13.510 1.00 69.56 94 ILE A CA 1
ATOM 751 C C . ILE A 1 94 ? 0.524 0.724 13.210 1.00 69.56 94 ILE A C 1
ATOM 753 O O . ILE A 1 94 ? -0.471 0.174 12.733 1.00 69.56 94 ILE A O 1
ATOM 757 N N . CYS A 1 95 ? 1.624 0.065 13.568 1.00 76.06 95 CYS A N 1
ATOM 758 C CA . CYS A 1 95 ? 1.739 -1.380 13.513 1.00 76.06 95 CYS A CA 1
ATOM 759 C C . CYS A 1 95 ? 0.664 -2.050 14.368 1.00 76.06 95 CYS A C 1
ATOM 761 O O . CYS A 1 95 ? 0.001 -2.953 13.875 1.00 76.06 95 CYS A O 1
ATOM 763 N N . GLU A 1 96 ? 0.435 -1.610 15.607 1.00 84.44 96 GLU A N 1
ATOM 764 C CA . GLU A 1 96 ? -0.550 -2.247 16.490 1.00 84.44 96 GLU A CA 1
ATOM 765 C C . GLU A 1 96 ? -1.956 -2.280 15.872 1.00 84.44 96 GLU A C 1
ATOM 767 O O . GLU A 1 96 ? -2.594 -3.336 15.815 1.00 84.44 96 GLU A O 1
ATOM 772 N N . ARG A 1 97 ? -2.425 -1.142 15.346 1.00 86.56 97 ARG A N 1
ATOM 773 C CA . ARG A 1 97 ? -3.758 -1.052 14.741 1.00 86.56 97 ARG A CA 1
ATOM 774 C C . ARG A 1 97 ? -3.879 -1.893 13.473 1.00 86.56 97 ARG A C 1
ATOM 776 O O . ARG A 1 97 ? -4.890 -2.574 13.295 1.00 86.56 97 ARG A O 1
ATOM 783 N N . LEU A 1 98 ? -2.855 -1.868 12.619 1.00 87.25 98 LEU A N 1
ATOM 784 C CA . LEU A 1 98 ? -2.800 -2.711 11.428 1.00 87.25 98 LEU A CA 1
ATOM 785 C C . LEU A 1 98 ? -2.843 -4.191 11.807 1.00 87.25 98 LEU A C 1
ATOM 787 O O . LEU A 1 98 ? -3.689 -4.920 11.303 1.00 87.25 98 LEU A O 1
ATOM 791 N N . TRP A 1 99 ? -1.956 -4.637 12.697 1.00 87.88 99 TRP A N 1
ATOM 792 C CA . TRP A 1 99 ? -1.852 -6.046 13.072 1.00 87.88 99 TRP A CA 1
ATOM 793 C C . TRP A 1 99 ? -3.147 -6.566 13.677 1.00 87.88 99 TRP A C 1
ATOM 795 O O . TRP A 1 99 ? -3.588 -7.658 13.325 1.00 87.88 99 TRP A O 1
ATOM 805 N N . LYS A 1 100 ? -3.802 -5.759 14.517 1.00 88.62 100 LYS A N 1
ATOM 806 C CA . LYS A 1 100 ? -5.133 -6.086 15.025 1.00 88.62 100 LYS A CA 1
ATOM 807 C C . LYS A 1 100 ? -6.135 -6.285 13.885 1.00 88.62 100 LYS A C 1
ATOM 809 O O . LYS A 1 100 ? -6.793 -7.316 13.830 1.00 88.62 100 LYS A O 1
ATOM 814 N N . HIS A 1 101 ? -6.191 -5.355 12.933 1.00 90.25 101 HIS A N 1
ATOM 815 C CA . HIS A 1 101 ? -7.090 -5.469 11.786 1.00 90.25 101 HIS A CA 1
ATOM 816 C C . HIS A 1 101 ? -6.795 -6.691 10.904 1.00 90.25 101 HIS A C 1
ATOM 818 O O . HIS A 1 101 ? -7.721 -7.375 10.478 1.00 90.25 101 HIS A O 1
ATOM 824 N N . LEU A 1 102 ? -5.520 -6.985 10.633 1.00 90.75 102 LEU A N 1
ATOM 825 C CA . LEU A 1 102 ? -5.120 -8.145 9.833 1.00 90.75 102 LEU A CA 1
ATOM 826 C C . LEU A 1 102 ? -5.485 -9.470 10.520 1.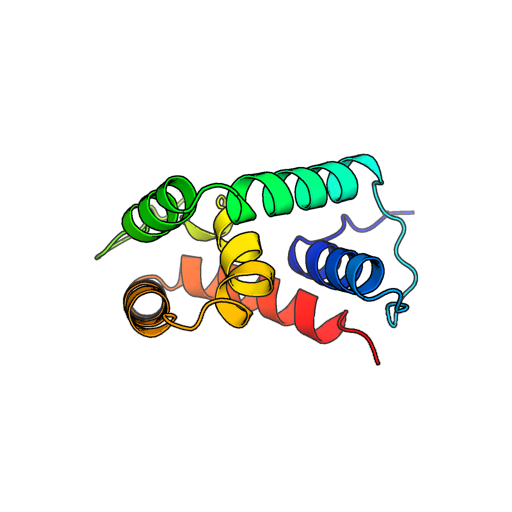00 90.75 102 LEU A C 1
ATOM 828 O O . LEU A 1 102 ? -5.866 -10.416 9.836 1.00 90.75 102 LEU A O 1
ATOM 832 N N . ASN A 1 103 ? -5.422 -9.525 11.854 1.00 89.12 103 ASN A N 1
ATOM 833 C CA . ASN A 1 103 ? -5.867 -10.687 12.626 1.00 89.12 103 ASN A CA 1
ATOM 834 C C . ASN A 1 103 ? -7.393 -10.860 12.589 1.00 89.12 103 ASN A C 1
ATOM 836 O O . ASN A 1 103 ? -7.880 -11.987 12.520 1.00 89.12 103 ASN A O 1
ATOM 840 N N . ASP A 1 104 ? -8.139 -9.754 12.599 1.00 88.69 104 ASP A N 1
ATOM 841 C CA . ASP A 1 104 ? -9.604 -9.771 12.629 1.00 88.69 104 ASP A CA 1
ATOM 842 C C . ASP A 1 104 ? -10.228 -9.911 11.222 1.00 88.69 104 ASP A C 1
ATOM 844 O O . ASP A 1 104 ? -11.372 -10.350 11.078 1.00 88.69 104 ASP A O 1
ATOM 848 N N . CYS A 1 105 ? -9.497 -9.557 10.156 1.00 90.50 105 CYS A N 1
ATOM 849 C CA . CYS A 1 105 ? -10.006 -9.533 8.785 1.00 90.50 105 CYS A CA 1
ATOM 850 C C . CYS A 1 105 ? -9.129 -10.315 7.794 1.00 90.50 105 CYS A C 1
ATOM 852 O O . CYS A 1 105 ? -8.228 -9.769 7.153 1.00 90.50 105 CYS A O 1
ATOM 854 N N . TYR A 1 106 ? -9.498 -11.578 7.554 1.00 89.75 106 TYR A N 1
ATOM 855 C CA . TYR A 1 106 ? -8.814 -12.460 6.598 1.00 89.75 106 TYR A CA 1
ATOM 856 C C . TYR A 1 106 ? -8.695 -11.878 5.177 1.00 89.75 106 TYR A C 1
ATOM 858 O O . TYR A 1 106 ? -7.671 -12.052 4.525 1.00 89.75 106 TYR A O 1
ATOM 866 N N . ARG A 1 107 ? -9.710 -11.155 4.682 1.00 90.88 107 ARG A N 1
ATOM 867 C CA . ARG A 1 107 ? -9.671 -10.572 3.326 1.00 90.88 107 ARG A CA 1
ATOM 868 C C . ARG A 1 107 ? -8.643 -9.448 3.207 1.00 90.88 107 ARG A C 1
ATOM 870 O O . ARG A 1 107 ? -7.912 -9.392 2.224 1.00 90.88 107 ARG A O 1
ATOM 877 N N . CYS A 1 108 ? -8.562 -8.581 4.215 1.00 92.06 108 CYS A N 1
ATOM 878 C CA . CYS A 1 108 ? -7.525 -7.556 4.273 1.00 92.06 108 CYS A CA 1
ATOM 879 C C . CYS A 1 108 ? -6.141 -8.182 4.467 1.00 92.06 108 CYS A C 1
ATOM 881 O O . CYS A 1 108 ? -5.190 -7.727 3.840 1.00 92.06 108 CYS A O 1
ATOM 883 N N . PHE A 1 109 ? -6.032 -9.261 5.249 1.00 92.25 109 PHE A N 1
ATOM 884 C CA . PHE A 1 109 ? -4.808 -10.061 5.321 1.00 92.25 109 PHE A CA 1
ATOM 885 C C . PHE A 1 109 ? -4.399 -10.633 3.964 1.00 92.25 109 PHE A C 1
ATOM 887 O O . PHE A 1 109 ? -3.232 -10.529 3.597 1.00 92.25 109 PHE A O 1
ATOM 894 N N . GLN A 1 110 ? -5.338 -11.174 3.189 1.00 92.81 110 GLN A N 1
ATOM 895 C CA . GLN A 1 110 ? -5.050 -11.699 1.859 1.00 92.81 110 GLN A CA 1
ATOM 896 C C . GLN A 1 110 ? -4.566 -10.594 0.907 1.00 92.81 110 GLN A C 1
ATOM 898 O O . GLN A 1 110 ? -3.513 -10.757 0.294 1.00 92.81 110 GLN A O 1
ATOM 903 N N . ALA A 1 111 ? -5.271 -9.457 0.842 1.00 92.88 111 ALA A N 1
ATOM 904 C CA . ALA A 1 111 ? -4.868 -8.313 0.019 1.00 92.88 111 ALA A CA 1
ATOM 905 C C . ALA A 1 111 ? -3.478 -7.788 0.419 1.00 92.88 111 ALA A C 1
ATOM 907 O O . ALA A 1 111 ? -2.616 -7.562 -0.427 1.00 92.88 111 ALA A O 1
ATOM 908 N N . TYR A 1 112 ? -3.229 -7.662 1.725 1.00 94.25 112 TYR A N 1
ATOM 909 C CA . TYR A 1 112 ? -1.921 -7.293 2.253 1.00 94.25 112 TYR A CA 1
ATOM 910 C C . TYR A 1 112 ? -0.835 -8.294 1.835 1.00 94.25 112 TYR A C 1
ATOM 912 O O . TYR A 1 112 ? 0.209 -7.898 1.322 1.00 94.25 112 TYR A O 1
ATOM 920 N N . ALA A 1 113 ? -1.084 -9.593 2.005 1.00 94.50 113 ALA A N 1
ATOM 921 C CA . ALA A 1 113 ? -0.132 -10.644 1.666 1.00 94.50 113 ALA A CA 1
ATOM 922 C C . ALA A 1 113 ? 0.163 -10.716 0.160 1.00 94.50 113 ALA A C 1
ATOM 924 O O . ALA A 1 113 ? 1.289 -11.026 -0.219 1.00 94.50 113 ALA A O 1
ATOM 925 N N . GLU A 1 114 ? -0.818 -10.441 -0.700 1.00 94.06 114 GLU A N 1
ATOM 926 C CA . GLU A 1 114 ? -0.633 -10.337 -2.152 1.00 94.06 114 GLU A CA 1
ATOM 927 C C . GLU A 1 114 ? 0.309 -9.185 -2.510 1.00 94.06 114 GLU A C 1
ATOM 929 O O . GLU A 1 114 ? 1.339 -9.423 -3.140 1.00 94.06 114 GLU A O 1
ATOM 934 N N . VAL A 1 115 ? 0.036 -7.973 -2.016 1.00 94.00 115 VAL A N 1
ATOM 935 C CA . VAL A 1 115 ? 0.893 -6.803 -2.265 1.00 94.00 115 VAL A CA 1
ATOM 936 C C . VAL A 1 115 ? 2.308 -7.028 -1.731 1.00 94.00 115 VAL A C 1
ATOM 938 O O . VAL A 1 115 ? 3.276 -6.786 -2.449 1.00 94.00 115 VAL A O 1
ATOM 941 N N . MET A 1 116 ? 2.445 -7.544 -0.505 1.00 92.88 116 MET A N 1
ATOM 942 C CA . MET A 1 116 ? 3.750 -7.848 0.096 1.00 92.88 116 MET A CA 1
ATOM 943 C C . MET A 1 116 ? 4.533 -8.885 -0.711 1.00 92.88 116 MET A C 1
ATOM 945 O O . MET A 1 116 ? 5.730 -8.720 -0.933 1.00 92.88 116 MET A O 1
ATOM 949 N N . ARG A 1 117 ? 3.878 -9.968 -1.143 1.00 92.94 117 ARG A N 1
ATOM 950 C CA . ARG A 1 117 ? 4.514 -11.035 -1.925 1.00 92.94 117 ARG A CA 1
ATOM 951 C C . ARG A 1 117 ? 5.026 -10.501 -3.255 1.00 92.94 117 ARG A C 1
ATOM 953 O O . ARG A 1 117 ? 6.172 -10.761 -3.610 1.00 92.94 117 ARG A O 1
ATOM 960 N N . ASP A 1 118 ? 4.189 -9.752 -3.961 1.00 91.62 118 ASP A N 1
ATOM 961 C CA . ASP A 1 118 ? 4.532 -9.179 -5.257 1.00 91.62 118 ASP A CA 1
ATOM 962 C C . ASP A 1 118 ? 5.668 -8.169 -5.125 1.00 91.62 118 ASP A C 1
ATOM 964 O O . ASP A 1 118 ? 6.633 -8.229 -5.885 1.00 91.62 118 ASP A O 1
ATOM 968 N N . TYR A 1 119 ? 5.606 -7.309 -4.107 1.00 90.81 119 TYR A N 1
ATOM 969 C CA . TYR A 1 119 ? 6.681 -6.384 -3.770 1.00 90.81 119 TYR A CA 1
ATOM 970 C C . TYR A 1 119 ? 7.998 -7.124 -3.506 1.00 90.81 119 TYR A C 1
ATOM 972 O O . TYR A 1 119 ? 8.987 -6.855 -4.180 1.00 90.81 119 TYR A O 1
ATOM 980 N N . CYS A 1 120 ? 8.015 -8.119 -2.611 1.00 88.38 120 CYS A N 1
ATOM 981 C CA . CYS A 1 120 ? 9.223 -8.873 -2.260 1.00 88.38 120 CYS A CA 1
ATOM 982 C C . CYS A 1 120 ? 9.813 -9.664 -3.438 1.00 88.38 120 CYS A C 1
ATOM 984 O O . CYS A 1 120 ? 11.033 -9.722 -3.592 1.00 88.38 120 CYS A O 1
ATOM 986 N N . ASN A 1 121 ? 8.966 -10.269 -4.275 1.00 86.94 121 ASN A N 1
ATOM 987 C CA . ASN A 1 121 ? 9.415 -11.019 -5.451 1.00 86.94 121 ASN A CA 1
ATOM 988 C C . ASN A 1 121 ? 10.014 -10.095 -6.518 1.00 86.94 121 ASN A C 1
ATOM 990 O O . ASN A 1 121 ? 10.982 -10.463 -7.183 1.00 86.94 121 ASN A O 1
ATOM 994 N N . THR A 1 122 ? 9.474 -8.882 -6.628 1.00 82.38 122 THR A N 1
ATOM 995 C CA . THR A 1 122 ? 9.952 -7.838 -7.542 1.00 82.38 122 THR A CA 1
ATOM 996 C C . THR A 1 122 ? 11.165 -7.089 -6.987 1.00 82.38 122 THR A C 1
ATOM 998 O O . THR A 1 122 ? 11.940 -6.494 -7.743 1.00 82.38 122 THR A O 1
ATOM 1001 N N . HIS A 1 123 ? 11.349 -7.129 -5.663 1.00 66.06 123 HIS A N 1
ATOM 1002 C CA . HIS A 1 123 ? 12.350 -6.349 -4.959 1.00 66.06 123 HIS A CA 1
ATOM 1003 C C . HIS A 1 123 ? 13.769 -6.650 -5.453 1.00 66.06 123 HIS A C 1
ATOM 1005 O O . HIS A 1 123 ? 14.214 -7.792 -5.635 1.00 66.06 123 HIS A O 1
ATOM 1011 N N . ILE A 1 124 ? 14.463 -5.538 -5.633 1.00 59.94 124 ILE A N 1
ATOM 1012 C CA . ILE A 1 124 ? 15.776 -5.305 -6.215 1.00 59.94 124 ILE A CA 1
ATOM 1013 C C . ILE A 1 124 ? 16.897 -5.989 -5.420 1.00 59.94 124 ILE A C 1
ATOM 1015 O O . ILE A 1 124 ? 16.843 -6.042 -4.190 1.00 59.94 124 ILE A O 1
ATOM 1019 N N . THR A 1 125 ? 17.906 -6.480 -6.143 1.00 48.19 125 THR A N 1
ATOM 1020 C CA . THR A 1 125 ? 19.274 -6.787 -5.671 1.00 48.19 125 THR A CA 1
ATOM 1021 C C . THR A 1 125 ? 20.173 -5.564 -5.748 1.00 48.19 125 THR A C 1
ATOM 1023 O O . THR A 1 125 ? 20.107 -4.876 -6.791 1.00 48.19 125 THR A O 1
#

Sequence (125 aa):
MNVASLTLGQAMAILEAELQNKKTKESYTIDESYLKDLHHRTKALASDTNAIQNLIQSIPTHTCFSEQPFLAENVDFFLVYFFILPTKHDITFICERLWKHLNDCYRCFQAYAEVMRDYCNTHIT